Protein AF-A0A7Y0X844-F1 (afdb_monomer)

Foldseek 3Di:
DDKDKDWDDDPPKKIKMKIKDKDAKDWPWDFDFDQDPPPRDTDTDIATKIWHMKIKIKIKITGPQKIKIKMWIWGWIDHPPDIDIWIKIKIKIWGHDDPDDDIDIDMDMDTDPVDDD

Nearest PDB structures (foldseek):
  6ehf-assembly1_A  TM=4.630E-01  e=5.738E-01  Vibrio cholerae O395
  6ehe-assembly1_A  TM=4.583E-01  e=8.744E-01  Vibrio cholerae O395

Organism: Vibrio parahaemolyticus (NCBI:txid670)

Structure (mmCIF, N/CA/C/O backbone):
data_AF-A0A7Y0X844-F1
#
_entry.id   AF-A0A7Y0X844-F1
#
loop_
_atom_site.group_PDB
_atom_site.id
_atom_site.type_symbol
_atom_site.label_atom_id
_atom_site.label_alt_id
_atom_site.label_comp_id
_atom_site.label_asym_id
_atom_site.label_entity_id
_atom_site.label_seq_id
_atom_site.pdbx_PDB_ins_code
_atom_site.Cartn_x
_atom_site.Cartn_y
_atom_site.Cartn_z
_atom_site.occupancy
_atom_site.B_iso_or_equiv
_atom_site.auth_seq_id
_atom_site.auth_comp_id
_atom_site.auth_asym_id
_atom_site.auth_atom_id
_atom_site.pdbx_PDB_model_num
ATOM 1 N N . MET A 1 1 ? 2.882 12.912 -6.833 1.00 85.06 1 MET A N 1
ATOM 2 C CA . MET A 1 1 ? 1.950 11.894 -6.296 1.00 85.06 1 MET A CA 1
ATOM 3 C C . MET A 1 1 ? 0.763 12.618 -5.683 1.00 85.06 1 MET A C 1
ATOM 5 O O . MET A 1 1 ? 0.973 13.656 -5.069 1.00 85.06 1 MET A O 1
ATOM 9 N N . LEU A 1 2 ? -0.450 12.106 -5.866 1.00 91.31 2 LEU A N 1
ATOM 10 C CA . LEU A 1 2 ? -1.674 12.606 -5.247 1.00 91.31 2 LEU A CA 1
ATOM 11 C C . LEU A 1 2 ? -2.282 11.481 -4.408 1.00 91.31 2 LEU A C 1
ATOM 13 O O . LEU A 1 2 ? -2.289 10.331 -4.836 1.00 91.31 2 LEU A O 1
ATOM 17 N N . SER A 1 3 ? -2.793 11.791 -3.221 1.00 93.81 3 SER A N 1
ATOM 18 C CA . SER A 1 3 ? -3.484 10.804 -2.392 1.00 93.81 3 SER A CA 1
ATOM 19 C C . SER A 1 3 ? -4.657 11.428 -1.659 1.00 93.81 3 SER A C 1
ATOM 21 O O . SER A 1 3 ? -4.557 12.557 -1.184 1.00 93.81 3 SER A O 1
ATOM 23 N N . TYR A 1 4 ? -5.731 10.662 -1.516 1.00 94.75 4 TYR A N 1
ATOM 24 C CA . TYR A 1 4 ? -6.910 11.023 -0.748 1.00 94.75 4 TYR A CA 1
ATOM 25 C C . TYR A 1 4 ? -7.226 9.910 0.242 1.00 94.75 4 TYR A C 1
ATOM 27 O O . TYR A 1 4 ? -7.187 8.735 -0.113 1.00 94.75 4 TYR A O 1
ATOM 35 N N . ARG A 1 5 ? -7.539 10.266 1.487 1.00 95.38 5 ARG A N 1
ATOM 36 C CA . ARG A 1 5 ? -7.989 9.312 2.501 1.00 95.38 5 ARG A CA 1
ATOM 37 C C . ARG A 1 5 ? -9.178 9.886 3.239 1.00 95.38 5 ARG A C 1
ATOM 39 O O . ARG A 1 5 ? -9.188 11.067 3.581 1.00 95.38 5 ARG A O 1
ATOM 46 N N . LYS A 1 6 ? -10.161 9.036 3.494 1.00 96.06 6 LYS A N 1
ATOM 47 C CA . LYS A 1 6 ? -11.346 9.373 4.263 1.00 96.06 6 LYS A CA 1
ATOM 48 C C . LYS A 1 6 ? -11.632 8.269 5.267 1.00 96.06 6 LYS A C 1
ATOM 50 O O . LYS A 1 6 ? -11.752 7.106 4.889 1.00 96.06 6 LYS A O 1
ATOM 55 N N . SER A 1 7 ? -11.769 8.675 6.520 1.00 96.38 7 SER A N 1
ATOM 56 C CA . SER A 1 7 ? -12.227 7.834 7.620 1.00 96.38 7 SER A CA 1
ATOM 57 C C . SER A 1 7 ? -13.692 8.135 7.906 1.00 96.38 7 SER A C 1
ATOM 59 O O . SER A 1 7 ? -14.122 9.293 7.873 1.00 96.38 7 SER A O 1
ATOM 61 N N . PHE A 1 8 ? -14.448 7.078 8.152 1.00 95.50 8 PHE A N 1
ATOM 62 C CA . PHE A 1 8 ? -15.851 7.099 8.515 1.00 95.50 8 PHE A CA 1
ATOM 63 C C . PHE A 1 8 ? -15.980 6.352 9.837 1.00 95.50 8 PHE A C 1
ATOM 65 O O . PHE A 1 8 ? -15.733 5.150 9.896 1.00 95.50 8 PHE A O 1
ATOM 72 N N . GLU A 1 9 ? -16.336 7.071 10.891 1.00 94.88 9 GLU A N 1
ATOM 73 C CA . GLU A 1 9 ? -16.604 6.488 12.201 1.00 94.88 9 GLU A CA 1
ATOM 74 C C . GLU A 1 9 ? -18.107 6.301 12.366 1.00 94.88 9 GLU A C 1
ATOM 76 O O . GLU A 1 9 ? -18.898 7.205 12.084 1.00 94.88 9 GLU A O 1
ATOM 81 N N . PHE A 1 10 ? -18.497 5.110 12.804 1.00 90.81 10 PHE A N 1
ATOM 82 C CA . PHE A 1 10 ? -19.884 4.737 13.017 1.00 90.81 10 PHE A CA 1
ATOM 83 C C . PHE A 1 10 ? -20.056 4.240 14.448 1.00 90.81 10 PHE A C 1
ATOM 85 O O . PHE A 1 10 ? -19.562 3.174 14.817 1.00 90.81 10 PHE A O 1
ATOM 92 N N . GLY A 1 11 ? -20.806 5.006 15.237 1.00 85.56 11 GLY A N 1
ATOM 93 C CA . GLY A 1 11 ? -21.106 4.659 16.623 1.00 85.56 11 GLY A CA 1
ATOM 94 C C . GLY A 1 11 ? -19.852 4.441 17.474 1.00 85.56 11 GLY A C 1
ATOM 95 O O . GLY A 1 11 ? -18.801 5.033 17.236 1.00 85.56 11 GLY A O 1
ATOM 96 N N . GLU A 1 12 ? -19.977 3.584 18.483 1.00 78.69 12 GLU A N 1
ATOM 97 C CA . GLU A 1 12 ? -18.901 3.287 19.428 1.00 78.69 12 GLU A CA 1
ATOM 98 C C . GLU A 1 12 ? -17.962 2.212 18.862 1.00 78.69 12 GLU A C 1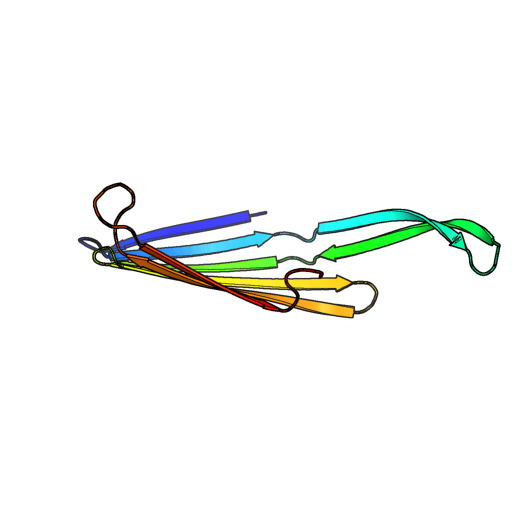
ATOM 100 O O . GLU A 1 12 ? -18.120 1.016 19.100 1.00 78.69 12 GLU A O 1
ATOM 105 N N . GLY A 1 13 ? -16.967 2.653 18.090 1.00 79.94 13 GLY A N 1
ATOM 106 C CA . GLY A 1 13 ? -15.772 1.856 17.804 1.00 79.94 13 GLY A CA 1
ATOM 107 C C . GLY A 1 13 ? -15.754 1.093 16.480 1.00 79.94 13 GLY A C 1
ATOM 108 O O . GLY A 1 13 ? -14.828 0.308 16.278 1.00 79.94 13 GLY A O 1
ATOM 109 N N . PHE A 1 14 ? -16.716 1.311 15.572 1.00 92.62 14 PHE A N 1
ATOM 110 C CA . PHE A 1 14 ? -16.581 0.864 14.181 1.00 92.62 14 PHE A CA 1
ATOM 111 C C . PHE A 1 14 ? -16.020 1.989 13.306 1.00 92.62 14 PHE A C 1
ATOM 113 O O . PHE A 1 14 ? -16.611 3.063 13.200 1.00 92.62 14 PHE A O 1
ATOM 120 N N . VAL A 1 15 ? -14.899 1.733 12.637 1.00 95.38 15 VAL A N 1
ATOM 121 C CA . VAL A 1 15 ? -14.252 2.689 11.729 1.00 95.38 15 VAL A CA 1
ATOM 122 C C . VAL A 1 15 ? -14.049 2.039 10.374 1.00 95.38 15 VAL A C 1
ATOM 124 O O . VAL A 1 15 ? -13.462 0.968 10.287 1.00 95.38 15 VAL A O 1
ATOM 127 N N . PHE A 1 16 ? -14.464 2.705 9.305 1.00 95.94 16 PHE A N 1
ATOM 128 C CA . PHE A 1 16 ? -14.150 2.327 7.932 1.00 95.94 16 PHE A CA 1
ATOM 129 C C . PHE A 1 16 ? -13.272 3.394 7.282 1.00 95.94 16 PHE A C 1
ATOM 131 O O . PHE A 1 16 ? -13.521 4.588 7.424 1.00 95.94 16 PHE A O 1
ATOM 138 N N . ASN A 1 17 ? -12.259 2.980 6.5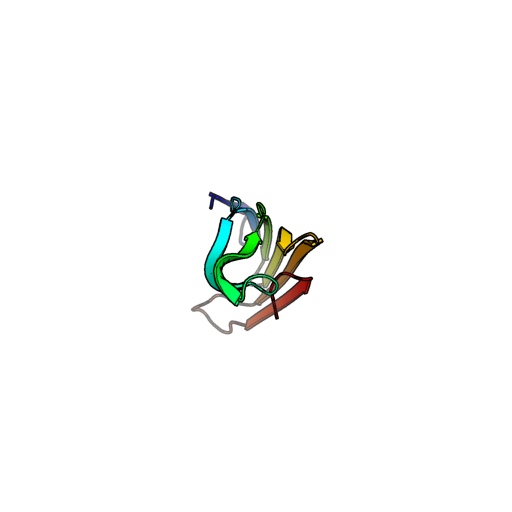32 1.00 96.56 17 ASN A N 1
ATOM 139 C CA . ASN A 1 17 ? -11.344 3.875 5.844 1.00 96.56 17 ASN A CA 1
ATOM 140 C C . ASN A 1 17 ? -11.297 3.539 4.358 1.00 96.56 17 ASN A C 1
ATOM 142 O O . ASN A 1 17 ? -11.129 2.382 3.978 1.00 96.56 17 ASN A O 1
ATOM 146 N N . LEU A 1 18 ? -11.368 4.582 3.537 1.00 96.81 18 LEU A N 1
ATOM 147 C CA . LEU A 1 18 ? -11.114 4.540 2.105 1.00 96.81 18 LEU A CA 1
ATOM 148 C C . LEU A 1 18 ? -9.888 5.397 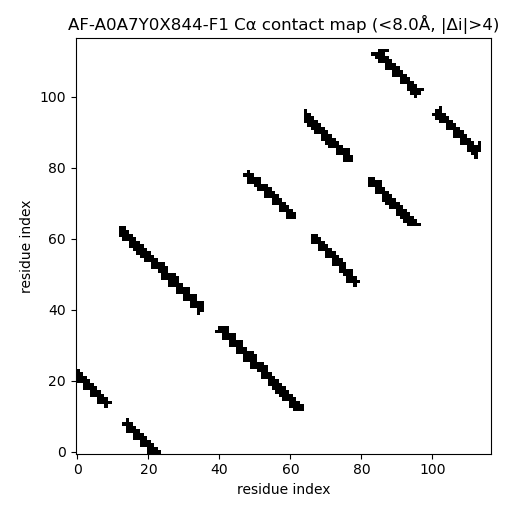1.797 1.00 96.81 18 LEU A C 1
ATOM 150 O O . LEU A 1 18 ? -9.809 6.557 2.202 1.00 96.81 18 LEU A O 1
ATOM 154 N N . GLY A 1 19 ? -8.951 4.843 1.043 1.00 96.31 19 GLY A N 1
ATOM 155 C CA . GLY A 1 19 ? -7.785 5.530 0.518 1.00 96.31 19 GLY A CA 1
ATOM 156 C C . GLY A 1 19 ? -7.693 5.361 -0.990 1.00 96.31 19 GLY A C 1
ATOM 157 O O . GLY A 1 19 ? -7.905 4.273 -1.512 1.00 96.31 19 GLY A O 1
ATOM 158 N N . LEU A 1 20 ? -7.346 6.436 -1.681 1.00 95.31 20 LEU A N 1
ATOM 159 C CA . LEU A 1 20 ? -7.003 6.445 -3.094 1.00 95.31 20 LEU A CA 1
ATOM 160 C C . LEU A 1 20 ? -5.629 7.093 -3.253 1.00 95.31 20 LEU A C 1
ATOM 162 O O . LEU A 1 20 ? -5.299 8.060 -2.561 1.00 95.31 20 LEU A O 1
ATOM 166 N N . GLY A 1 21 ? -4.825 6.566 -4.163 1.00 93.69 21 GLY A N 1
ATOM 167 C CA . GLY A 1 21 ? -3.504 7.084 -4.485 1.00 93.69 21 GLY A CA 1
ATOM 168 C C . GLY A 1 21 ? -3.276 7.082 -5.986 1.00 93.69 21 GLY A C 1
ATOM 169 O O . GLY A 1 21 ? -3.707 6.175 -6.688 1.00 93.69 21 GLY A O 1
ATOM 170 N N . TRP A 1 22 ? -2.584 8.104 -6.467 1.00 91.31 22 TRP A N 1
ATOM 171 C CA . TRP A 1 22 ? -2.131 8.212 -7.841 1.00 91.31 22 TRP A CA 1
ATOM 172 C C . TRP A 1 22 ? -0.686 8.690 -7.876 1.00 91.31 22 TRP A C 1
ATOM 174 O O . TRP A 1 22 ? -0.319 9.708 -7.279 1.00 91.31 22 TRP A O 1
ATOM 184 N N . GLN A 1 23 ? 0.138 7.991 -8.634 1.00 87.06 23 GLN A N 1
ATOM 185 C CA . GLN A 1 23 ? 1.495 8.392 -8.955 1.00 87.06 23 GLN A CA 1
ATOM 186 C C . GLN A 1 23 ? 1.594 8.560 -10.470 1.00 87.06 23 GLN A C 1
ATOM 188 O O . GLN A 1 23 ? 1.198 7.673 -11.216 1.00 87.06 23 GLN A O 1
ATOM 193 N N . GLY A 1 24 ? 2.070 9.724 -10.924 1.00 84.50 24 GLY A N 1
ATOM 194 C CA . GLY A 1 24 ? 2.284 9.970 -12.352 1.00 84.50 24 GLY A CA 1
ATOM 195 C C . GLY A 1 24 ? 3.434 9.131 -12.906 1.00 84.50 24 GLY A C 1
ATOM 196 O O . GLY A 1 24 ? 4.212 8.573 -12.129 1.00 84.50 24 GLY A O 1
ATOM 197 N N . LYS A 1 25 ? 3.541 9.091 -14.239 1.00 84.69 25 LYS A N 1
ATOM 198 C CA . LYS A 1 25 ? 4.674 8.480 -14.939 1.00 84.69 25 LYS A CA 1
ATOM 199 C C . LYS A 1 25 ? 5.988 9.060 -14.415 1.00 84.69 25 LYS A C 1
ATOM 201 O O . LYS A 1 25 ? 6.077 10.269 -14.193 1.00 84.69 25 LYS A O 1
ATOM 206 N N . ASN A 1 26 ? 6.968 8.199 -14.183 1.00 79.94 26 ASN A N 1
ATOM 207 C CA . ASN A 1 26 ? 8.325 8.605 -13.845 1.00 79.94 26 ASN A CA 1
ATOM 208 C C . ASN A 1 26 ? 9.317 7.739 -14.612 1.00 79.94 26 ASN A C 1
ATOM 210 O O . ASN A 1 26 ? 9.097 6.544 -14.804 1.00 79.94 26 ASN A O 1
ATOM 214 N N . ASP A 1 27 ? 10.430 8.354 -14.979 1.00 80.38 27 ASP A N 1
ATOM 215 C CA . ASP A 1 27 ? 11.476 7.711 -15.753 1.00 80.38 27 ASP A CA 1
ATOM 216 C C . ASP A 1 27 ? 12.713 7.570 -14.869 1.00 80.38 27 ASP A C 1
ATOM 218 O O . ASP A 1 27 ? 13.166 8.545 -14.266 1.00 80.38 27 ASP A O 1
ATOM 222 N N . ASP A 1 28 ? 13.265 6.363 -14.800 1.00 77.19 28 AS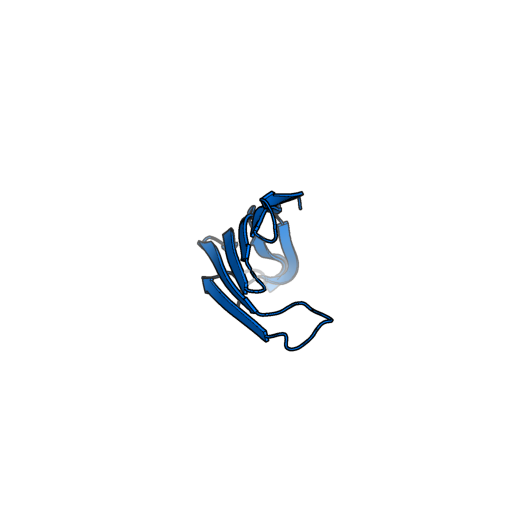P A N 1
ATOM 223 C CA . ASP A 1 28 ? 14.590 6.116 -14.231 1.00 77.19 28 ASP A CA 1
ATOM 224 C C . ASP A 1 28 ? 15.549 5.814 -15.384 1.00 77.19 28 ASP A C 1
ATOM 226 O O . ASP A 1 28 ? 15.966 4.676 -15.602 1.00 77.19 28 ASP A O 1
ATOM 230 N N . ILE A 1 29 ? 15.782 6.834 -16.217 1.00 75.81 29 ILE A N 1
ATOM 231 C CA . ILE A 1 29 ? 16.612 6.755 -17.423 1.00 75.81 29 ILE A CA 1
ATOM 232 C C . ILE A 1 29 ? 17.931 7.476 -17.164 1.00 75.81 29 ILE A C 1
ATOM 234 O O . ILE A 1 29 ? 17.957 8.675 -16.894 1.00 75.81 29 ILE A O 1
ATOM 238 N N . SER A 1 30 ? 19.033 6.748 -17.317 1.00 79.50 30 SER A N 1
ATOM 239 C CA . SER A 1 30 ? 20.393 7.281 -17.284 1.00 79.50 30 SER A CA 1
ATOM 240 C C . SER A 1 30 ? 21.040 7.209 -18.667 1.00 79.50 30 SER A C 1
ATOM 242 O O . SER A 1 30 ? 20.879 6.231 -19.403 1.00 79.50 30 SER A O 1
ATOM 244 N N . GLU A 1 31 ? 21.804 8.240 -19.019 1.00 82.38 31 GLU A N 1
ATOM 245 C CA . GLU A 1 31 ? 22.677 8.212 -20.193 1.00 82.38 31 GLU A CA 1
ATOM 246 C C . GLU A 1 31 ? 24.009 7.565 -19.809 1.00 82.38 31 GLU A C 1
ATOM 248 O O . GLU A 1 31 ? 24.727 8.052 -18.935 1.00 82.38 31 GLU A O 1
ATOM 253 N N . VAL A 1 32 ? 24.333 6.444 -20.451 1.00 80.62 32 VAL A N 1
ATOM 254 C CA . VAL A 1 32 ? 25.570 5.694 -20.214 1.00 80.62 32 VAL A CA 1
ATOM 255 C C . VAL A 1 32 ? 26.402 5.707 -21.491 1.00 80.62 32 VAL A C 1
ATOM 257 O O . VAL A 1 32 ? 25.873 5.552 -22.589 1.00 80.62 32 VAL A O 1
ATOM 260 N N . LEU A 1 33 ? 27.714 5.896 -21.353 1.00 85.38 33 LEU A N 1
ATOM 261 C CA . LEU A 1 33 ? 28.655 5.735 -22.459 1.00 85.38 33 LEU A CA 1
ATOM 262 C C . LEU A 1 33 ? 28.888 4.244 -22.710 1.00 85.38 33 LEU A C 1
ATOM 264 O O . LEU A 1 33 ? 29.484 3.559 -21.880 1.00 85.38 33 LEU A O 1
ATOM 268 N N . GLU A 1 34 ? 28.455 3.752 -23.867 1.00 82.12 34 GLU A N 1
ATOM 269 C CA . GLU A 1 34 ? 28.742 2.395 -24.327 1.00 82.12 34 GLU A CA 1
ATOM 270 C C . GLU A 1 34 ? 29.545 2.411 -25.620 1.00 82.12 34 GLU A C 1
ATOM 272 O O . GLU A 1 34 ? 29.502 3.356 -26.404 1.00 82.1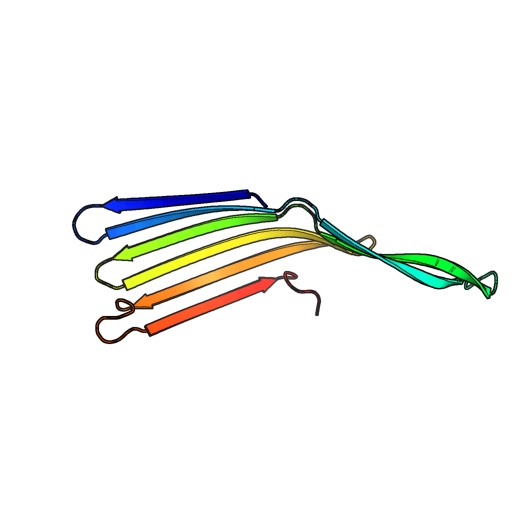2 34 GLU A O 1
ATOM 277 N N . LYS A 1 35 ? 30.328 1.355 -25.835 1.00 84.44 35 LYS A N 1
ATOM 278 C CA . LYS A 1 35 ? 31.094 1.197 -27.065 1.00 84.44 35 LYS A CA 1
ATOM 279 C C . LYS A 1 35 ? 30.173 0.640 -28.144 1.00 84.44 35 LYS A C 1
ATOM 281 O O . LYS A 1 35 ? 29.653 -0.466 -27.995 1.00 84.44 35 LYS A O 1
ATOM 286 N N . ASP A 1 36 ? 29.993 1.398 -29.214 1.00 79.81 36 ASP A N 1
ATOM 287 C CA . ASP A 1 36 ? 29.181 0.980 -30.349 1.00 79.81 36 ASP A CA 1
ATOM 288 C C . ASP A 1 36 ? 29.789 -0.262 -31.026 1.00 79.81 36 ASP A C 1
ATOM 290 O O . ASP A 1 36 ? 31.008 -0.343 -31.220 1.00 79.81 36 ASP A O 1
ATOM 294 N N . LYS A 1 37 ? 28.949 -1.257 -31.341 1.00 78.62 37 LYS A N 1
ATOM 295 C CA . LYS A 1 37 ? 29.407 -2.572 -31.829 1.00 78.62 37 LYS A CA 1
ATOM 296 C C . LYS A 1 37 ? 29.952 -2.519 -33.257 1.00 78.62 37 LYS A C 1
ATOM 298 O O . LYS A 1 37 ? 30.767 -3.372 -33.601 1.00 78.62 37 LYS A O 1
ATOM 303 N N . ASP A 1 38 ? 29.549 -1.516 -34.035 1.00 82.06 38 ASP A N 1
ATOM 304 C CA . ASP A 1 38 ? 29.906 -1.381 -35.447 1.00 82.06 38 ASP A CA 1
ATOM 305 C C . ASP A 1 38 ? 31.071 -0.399 -35.661 1.00 82.06 38 ASP A C 1
ATOM 307 O O . ASP A 1 38 ? 31.970 -0.661 -36.459 1.00 82.06 38 ASP A O 1
ATOM 311 N N . SER A 1 39 ? 31.108 0.714 -34.921 1.00 83.25 39 SER A N 1
ATOM 312 C CA . SER A 1 39 ? 32.135 1.762 -35.055 1.00 83.25 39 SER A CA 1
ATOM 313 C C . SER A 1 39 ? 33.247 1.703 -34.004 1.00 83.25 39 SER A C 1
ATOM 315 O O . SER A 1 39 ? 34.309 2.297 -34.192 1.00 83.25 39 SER A O 1
ATOM 317 N N . GLY A 1 40 ? 33.033 1.012 -32.879 1.00 80.62 40 GLY A N 1
ATOM 318 C CA . GLY A 1 40 ? 33.999 0.931 -31.782 1.00 80.62 40 GLY A CA 1
ATOM 319 C C . GLY A 1 40 ? 34.239 2.251 -31.035 1.00 80.62 40 GLY A C 1
ATOM 320 O O . GLY A 1 40 ? 35.117 2.300 -30.169 1.00 80.62 40 GLY A O 1
ATOM 321 N N . LEU A 1 41 ? 33.484 3.305 -31.347 1.00 86.69 41 LEU A N 1
ATOM 322 C CA . LEU A 1 41 ? 33.543 4.602 -30.677 1.00 86.69 41 LEU A CA 1
ATOM 323 C C . LEU A 1 41 ? 32.577 4.636 -29.479 1.00 86.69 41 LEU A C 1
ATOM 325 O O . LEU A 1 41 ? 31.586 3.902 -29.464 1.00 86.69 41 LEU A O 1
ATOM 329 N N . PRO A 1 42 ? 32.856 5.458 -28.452 1.00 84.81 42 PRO A N 1
ATOM 330 C CA . PRO A 1 42 ? 31.919 5.665 -27.355 1.00 84.81 42 PRO A CA 1
ATOM 331 C C . PRO A 1 42 ? 30.687 6.442 -27.846 1.00 84.81 42 PRO A C 1
ATOM 333 O O . PRO A 1 42 ? 30.816 7.524 -28.418 1.00 84.81 42 PRO A O 1
ATOM 336 N N . VAL A 1 43 ? 29.498 5.896 -27.596 1.00 87.06 43 VAL A N 1
ATOM 337 C CA . VAL A 1 43 ? 28.191 6.485 -27.909 1.00 87.06 43 VAL A CA 1
ATOM 338 C C . VAL A 1 43 ? 27.361 6.552 -26.629 1.00 87.06 43 VAL A C 1
ATOM 340 O O . VAL A 1 43 ? 27.394 5.643 -25.800 1.00 87.06 43 VAL A O 1
ATOM 343 N N . TYR A 1 44 ? 26.610 7.639 -26.458 1.00 82.00 44 TYR A N 1
ATOM 344 C CA . TYR A 1 44 ? 25.642 7.757 -25.371 1.00 82.00 44 TYR A CA 1
ATOM 345 C C . TYR A 1 44 ? 24.405 6.915 -25.687 1.00 82.00 44 TYR A C 1
ATOM 347 O O . TYR A 1 44 ? 23.731 7.147 -26.691 1.00 82.00 44 TYR A O 1
ATOM 355 N N . VAL A 1 45 ? 24.093 5.955 -24.820 1.00 81.38 45 VAL A N 1
ATOM 356 C CA . VAL A 1 45 ? 22.872 5.148 -24.890 1.00 81.38 45 VAL A CA 1
ATOM 357 C C . VAL A 1 45 ? 22.004 5.407 -23.665 1.00 81.38 45 VAL A C 1
ATOM 359 O O . VAL A 1 45 ? 22.497 5.533 -22.543 1.00 81.38 45 VAL A O 1
ATOM 362 N N . LYS A 1 46 ? 20.689 5.485 -23.878 1.00 79.44 46 LYS A N 1
ATOM 363 C CA . LYS A 1 46 ? 19.711 5.586 -22.792 1.00 79.44 46 LYS A CA 1
ATOM 364 C C . LYS A 1 46 ? 19.461 4.193 -22.226 1.00 79.44 46 LYS A C 1
ATOM 366 O O . LYS A 1 46 ? 19.007 3.309 -22.951 1.00 79.44 46 LYS A O 1
ATOM 371 N N . LYS A 1 47 ? 19.750 3.999 -20.941 1.00 74.75 47 LYS A N 1
ATOM 372 C CA . LYS A 1 47 ? 19.442 2.771 -20.198 1.00 74.75 47 LYS A CA 1
ATOM 373 C C . LYS A 1 47 ? 18.614 3.108 -18.972 1.00 74.75 47 LYS A C 1
ATOM 375 O O . LYS A 1 47 ? 18.909 4.071 -18.274 1.00 74.75 47 LYS A O 1
ATOM 380 N N . GLY A 1 48 ? 17.585 2.312 -18.717 1.00 70.88 48 GLY A N 1
ATOM 381 C CA . GLY A 1 48 ? 16.658 2.591 -17.633 1.00 70.88 48 GLY A CA 1
ATOM 382 C C . GLY A 1 48 ? 15.330 1.873 -17.772 1.00 70.88 48 GLY A C 1
ATOM 383 O O . GLY A 1 48 ? 15.138 1.075 -18.694 1.00 70.88 48 GLY A O 1
ATOM 384 N N . ALA A 1 49 ? 14.419 2.185 -16.858 1.00 68.25 49 ALA A N 1
ATOM 385 C CA . ALA A 1 49 ? 13.035 1.733 -16.895 1.00 68.25 49 ALA A CA 1
ATOM 386 C C . ALA A 1 49 ? 12.090 2.940 -16.946 1.00 68.25 49 ALA A C 1
ATOM 388 O O . ALA A 1 49 ? 12.297 3.931 -16.241 1.00 68.25 49 ALA A O 1
ATOM 389 N N . GLU A 1 50 ? 11.051 2.839 -17.773 1.00 71.50 50 GLU A N 1
ATOM 390 C CA . GLU A 1 50 ? 9.929 3.774 -17.759 1.00 71.50 50 GLU A CA 1
ATOM 391 C C . GLU A 1 50 ? 8.814 3.167 -16.908 1.00 71.50 50 GLU A C 1
ATOM 393 O O . GLU A 1 50 ? 8.347 2.051 -17.155 1.00 71.50 50 GLU A O 1
ATOM 398 N N . TYR A 1 51 ? 8.396 3.899 -15.881 1.00 73.88 51 TYR A N 1
ATOM 399 C CA . TYR A 1 51 ? 7.298 3.498 -15.012 1.00 73.88 51 TYR A CA 1
ATOM 400 C C . TYR A 1 51 ? 6.075 4.322 -15.380 1.00 73.88 51 TYR A C 1
ATOM 402 O O . TYR A 1 51 ? 6.067 5.534 -15.154 1.00 73.88 51 TYR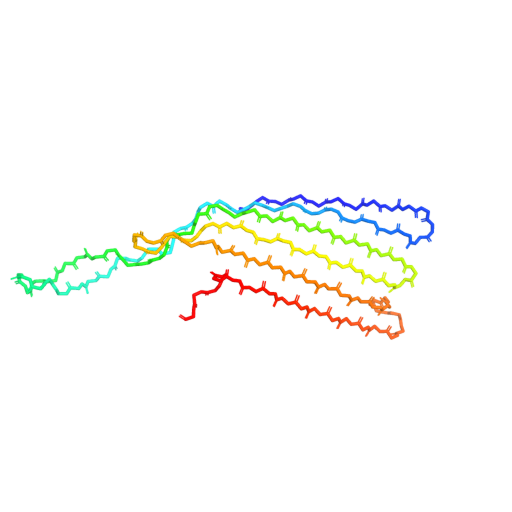 A O 1
ATOM 410 N N . ASP A 1 52 ? 5.037 3.687 -15.919 1.00 78.12 52 ASP A N 1
ATOM 411 C CA . ASP A 1 52 ? 3.792 4.378 -16.234 1.00 78.12 52 ASP A CA 1
ATOM 412 C C . ASP A 1 52 ? 3.037 4.768 -14.957 1.00 78.12 52 ASP A C 1
ATOM 414 O O . ASP A 1 52 ? 3.445 4.502 -13.819 1.00 78.12 52 ASP A O 1
ATOM 418 N N . ALA A 1 53 ? 1.939 5.497 -15.136 1.00 82.06 53 ALA A N 1
ATOM 419 C CA . ALA A 1 53 ? 1.162 5.969 -14.008 1.00 82.06 53 ALA A CA 1
ATOM 420 C C . ALA A 1 53 ? 0.583 4.798 -13.195 1.00 82.06 53 ALA A C 1
ATOM 422 O O . ALA A 1 53 ? 0.106 3.806 -13.743 1.00 82.06 53 ALA A O 1
ATOM 423 N N . ARG A 1 54 ? 0.601 4.937 -11.866 1.00 84.81 54 ARG A N 1
ATOM 424 C CA . ARG A 1 54 ? 0.169 3.900 -10.923 1.00 84.81 54 ARG A CA 1
ATOM 425 C C . ARG A 1 54 ? -0.977 4.398 -10.055 1.00 84.81 54 ARG A C 1
ATOM 427 O O . ARG A 1 54 ? -0.876 5.449 -9.416 1.00 84.81 54 ARG A O 1
ATOM 434 N N . GLY A 1 55 ? -2.044 3.611 -10.001 1.00 90.19 55 GLY A N 1
ATOM 435 C CA . GLY A 1 55 ? -3.196 3.810 -9.131 1.00 90.19 55 GLY A CA 1
ATOM 436 C C . GLY A 1 55 ? -3.138 2.909 -7.900 1.00 90.19 55 GLY A C 1
ATOM 437 O O . GLY A 1 55 ? -2.618 1.797 -7.944 1.00 90.19 55 GLY A O 1
ATOM 438 N N . GLN A 1 56 ? -3.677 3.391 -6.784 1.00 92.94 56 GLN A N 1
ATOM 439 C CA . GLN A 1 56 ? -3.761 2.650 -5.528 1.00 92.94 56 GLN A CA 1
ATOM 440 C C . GLN A 1 56 ? -5.136 2.831 -4.898 1.00 92.94 56 GLN A C 1
ATOM 442 O O . GLN A 1 56 ? -5.658 3.946 -4.851 1.00 92.94 56 GLN A O 1
ATOM 447 N N . VAL A 1 57 ? -5.695 1.746 -4.372 1.00 94.94 57 VAL A N 1
ATOM 448 C CA . VAL A 1 57 ? -6.940 1.739 -3.601 1.00 94.94 57 VAL A CA 1
ATOM 449 C C . VAL A 1 57 ? -6.682 1.008 -2.294 1.00 94.94 57 VAL A C 1
ATOM 451 O O . VAL A 1 57 ? -6.183 -0.112 -2.290 1.00 94.94 57 VAL A O 1
ATOM 454 N N . ALA A 1 58 ? -7.024 1.640 -1.180 1.00 96.44 58 ALA A N 1
ATOM 455 C CA . ALA A 1 58 ? -6.888 1.087 0.156 1.00 96.44 58 ALA A CA 1
ATOM 456 C C . ALA A 1 58 ? -8.247 1.088 0.852 1.00 96.44 58 ALA A C 1
ATOM 458 O O . ALA A 1 58 ? -8.948 2.097 0.852 1.00 96.44 58 ALA A O 1
ATOM 459 N N . LEU A 1 59 ? -8.595 -0.030 1.470 1.00 96.94 59 LEU A N 1
ATOM 460 C CA . LEU A 1 59 ? -9.786 -0.193 2.289 1.00 96.94 59 LEU A CA 1
ATOM 461 C C . LEU A 1 59 ? -9.357 -0.748 3.641 1.00 96.94 59 LEU A C 1
ATOM 463 O O . LEU A 1 59 ? -8.531 -1.658 3.702 1.00 96.94 59 LEU A O 1
ATOM 467 N N . SER A 1 60 ? -9.913 -0.237 4.732 1.00 96.69 60 SER A N 1
ATOM 468 C CA . SER A 1 60 ? -9.758 -0.891 6.030 1.00 96.69 60 SER A CA 1
ATOM 469 C C . SER A 1 60 ? -10.975 -0.698 6.913 1.00 96.69 60 SER A C 1
ATOM 471 O O . SER A 1 60 ? -11.690 0.293 6.798 1.00 96.69 60 SER A O 1
ATOM 473 N N . ALA A 1 61 ? -11.201 -1.658 7.797 1.00 95.31 61 ALA A N 1
ATOM 474 C CA . ALA A 1 61 ? -12.214 -1.595 8.829 1.00 95.31 61 ALA A CA 1
ATOM 475 C C . ALA A 1 61 ? -11.571 -1.886 10.185 1.00 95.31 61 ALA A C 1
ATOM 477 O O . ALA A 1 61 ? -10.650 -2.699 10.278 1.00 95.31 61 ALA A O 1
ATOM 478 N N . GLN A 1 62 ? -12.049 -1.219 11.226 1.00 93.88 62 GLN A N 1
ATOM 479 C CA . GLN A 1 62 ? -11.673 -1.472 12.608 1.00 93.88 62 GLN A CA 1
ATOM 480 C C . GLN A 1 62 ? -12.930 -1.618 13.449 1.00 93.88 62 GLN A C 1
ATOM 482 O O . GLN A 1 62 ? -13.893 -0.878 13.260 1.00 93.88 62 GLN A O 1
ATOM 487 N N . PHE A 1 63 ? -12.920 -2.596 14.346 1.00 92.00 63 PHE A N 1
ATOM 488 C CA . PHE A 1 63 ? -14.005 -2.873 15.270 1.00 92.00 63 PHE A CA 1
ATOM 489 C C . PHE A 1 63 ? -13.476 -3.557 16.526 1.00 92.00 63 PHE A C 1
ATOM 491 O O . PHE A 1 63 ? -12.808 -4.585 16.431 1.00 92.00 63 PHE A O 1
ATOM 498 N N . ALA A 1 64 ? -13.810 -3.018 17.701 1.00 89.12 64 ALA A N 1
ATOM 499 C CA . ALA A 1 64 ? -13.492 -3.623 19.000 1.00 89.12 64 ALA A CA 1
ATOM 500 C C . ALA A 1 64 ? -12.006 -4.024 19.153 1.00 89.12 64 ALA A C 1
ATOM 502 O O . ALA A 1 64 ? -11.683 -5.117 19.617 1.00 89.12 64 ALA A O 1
ATOM 503 N N . GLY A 1 65 ? -11.096 -3.155 18.704 1.00 87.62 65 GLY A N 1
ATOM 504 C CA . GLY A 1 65 ? -9.652 -3.397 18.735 1.00 87.62 65 GLY A CA 1
ATOM 505 C C . GLY A 1 65 ? -9.131 -4.332 17.640 1.00 87.62 65 GLY A C 1
ATOM 506 O O . GLY A 1 65 ? -7.921 -4.462 17.512 1.00 87.62 65 GLY A O 1
ATOM 507 N N . PHE A 1 66 ? -9.989 -4.955 16.828 1.00 92.25 66 PHE A N 1
ATOM 508 C CA . PHE A 1 66 ? -9.574 -5.678 15.627 1.00 92.25 66 PHE A CA 1
ATOM 509 C C . PHE A 1 66 ? -9.542 -4.743 14.425 1.00 92.25 66 PHE A C 1
ATOM 511 O O . PHE A 1 66 ? -10.500 -4.016 14.175 1.00 92.25 66 PHE A O 1
ATOM 518 N N . GLY A 1 67 ? -8.478 -4.810 13.634 1.00 94.62 67 GLY A N 1
ATOM 519 C CA . GLY A 1 67 ? -8.363 -4.111 12.362 1.00 94.62 67 GLY A CA 1
ATOM 520 C C . GLY A 1 67 ? -8.103 -5.074 11.213 1.00 94.62 67 GLY A C 1
ATOM 521 O O . GLY A 1 67 ? -7.264 -5.965 11.327 1.00 94.62 67 GLY A O 1
ATOM 522 N N . LEU A 1 68 ? -8.780 -4.864 10.085 1.00 96.38 68 LEU A N 1
ATOM 523 C CA . LEU A 1 68 ? -8.511 -5.545 8.822 1.00 96.38 68 LEU A CA 1
ATOM 524 C C . LEU A 1 68 ? -8.323 -4.507 7.718 1.00 96.38 68 LEU A C 1
ATOM 526 O O . LEU A 1 68 ? -9.100 -3.561 7.604 1.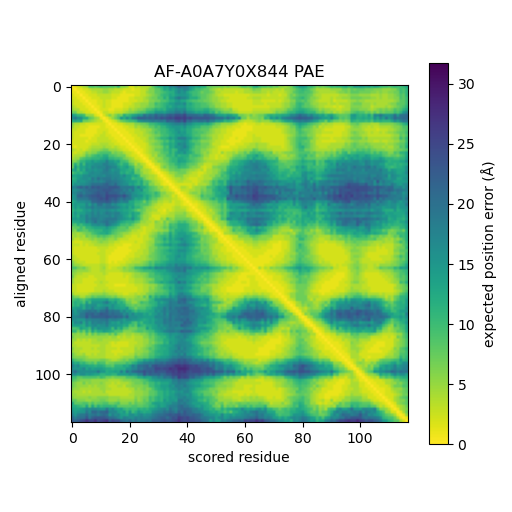00 96.38 68 LEU A O 1
ATOM 530 N N . GLY A 1 69 ? -7.295 -4.679 6.898 1.00 96.50 69 GLY A N 1
ATOM 531 C CA . GLY A 1 69 ? -6.964 -3.786 5.799 1.00 96.50 69 GLY A CA 1
ATOM 532 C C . GLY A 1 69 ? -6.596 -4.548 4.537 1.00 96.50 69 GLY A C 1
ATOM 533 O O . GLY A 1 69 ? -6.009 -5.627 4.591 1.00 96.50 69 GLY A O 1
ATOM 534 N N . TYR A 1 70 ? -6.925 -3.950 3.401 1.00 95.94 70 TYR A N 1
ATOM 535 C CA . TYR A 1 70 ? -6.540 -4.412 2.082 1.00 95.94 70 TYR A CA 1
ATOM 536 C C . TYR A 1 70 ? -6.116 -3.225 1.219 1.00 95.94 70 TYR A C 1
ATOM 538 O O . TYR A 1 70 ? -6.787 -2.193 1.189 1.00 95.94 70 TYR A O 1
ATOM 546 N N . VAL A 1 71 ? -5.007 -3.377 0.507 1.00 96.12 71 VAL A N 1
ATOM 547 C CA . VAL A 1 71 ? -4.509 -2.396 -0.453 1.00 96.12 71 VAL A CA 1
ATOM 548 C C . VAL A 1 71 ? -4.260 -3.096 -1.775 1.00 96.12 71 VAL A C 1
ATOM 550 O O . VAL A 1 71 ? -3.568 -4.108 -1.832 1.00 96.12 71 VAL A O 1
ATOM 553 N N . TYR A 1 72 ? -4.810 -2.521 -2.833 1.00 92.81 72 TYR A N 1
ATOM 554 C CA . TYR A 1 72 ? -4.476 -2.837 -4.207 1.00 92.81 72 TYR A CA 1
ATOM 555 C C . TYR A 1 72 ? -3.647 -1.695 -4.791 1.00 92.81 72 TYR A C 1
ATOM 557 O O . TYR A 1 72 ? -3.995 -0.523 -4.634 1.00 92.81 72 TYR A O 1
ATOM 565 N N . SER A 1 73 ? -2.570 -2.037 -5.482 1.00 91.12 73 SER A N 1
ATOM 566 C CA . SER A 1 73 ? -1.727 -1.107 -6.222 1.00 91.12 73 SER A CA 1
ATOM 567 C C . SER A 1 73 ? -1.491 -1.683 -7.608 1.00 91.12 73 SER A C 1
ATOM 569 O O . SER A 1 73 ? -1.095 -2.837 -7.729 1.00 91.12 73 SER A O 1
ATOM 571 N N . GLY A 1 74 ? -1.763 -0.903 -8.647 1.00 86.44 74 GLY A N 1
ATOM 572 C CA . GLY A 1 74 ? -1.645 -1.353 -10.028 1.00 86.44 74 GLY A CA 1
ATOM 573 C C . GLY A 1 74 ? -1.179 -0.228 -10.938 1.00 86.44 74 GLY A C 1
ATOM 574 O O . GLY A 1 74 ? -1.587 0.924 -10.782 1.00 86.44 74 GLY A O 1
ATOM 575 N N . GLY A 1 75 ? -0.301 -0.563 -11.869 1.00 76.38 75 GLY A N 1
ATOM 576 C CA . GLY A 1 75 ? 0.170 0.301 -12.947 1.00 76.38 75 GLY A CA 1
ATOM 577 C C . GLY A 1 75 ? 1.097 -0.487 -13.861 1.00 76.38 75 GLY A C 1
ATOM 578 O O . GLY A 1 75 ? 1.446 -1.621 -13.539 1.00 76.38 75 GLY A O 1
ATOM 579 N N . ASP A 1 76 ? 1.535 0.123 -14.952 1.00 73.06 76 ASP A N 1
ATOM 580 C CA . ASP A 1 76 ? 2.326 -0.576 -15.964 1.00 73.06 76 ASP A CA 1
ATOM 581 C C . ASP A 1 76 ? 3.814 -0.215 -15.830 1.00 73.06 76 ASP A C 1
ATOM 583 O O . ASP A 1 76 ? 4.181 0.894 -15.425 1.00 73.06 76 ASP A O 1
ATOM 587 N N . VAL A 1 77 ? 4.697 -1.167 -16.126 1.00 65.44 77 VAL A N 1
ATOM 588 C CA . VAL A 1 77 ? 6.145 -0.936 -16.215 1.00 65.44 77 VAL A CA 1
ATOM 589 C C . VAL A 1 77 ? 6.612 -1.348 -17.596 1.00 65.44 77 VAL A C 1
ATOM 591 O O . VAL A 1 77 ? 6.452 -2.502 -18.000 1.00 65.44 77 VAL A O 1
ATOM 594 N N . THR A 1 78 ? 7.219 -0.405 -18.310 1.00 62.94 78 THR A N 1
ATOM 595 C CA . THR A 1 78 ? 7.763 -0.638 -19.644 1.00 62.94 78 THR A CA 1
ATOM 596 C C . THR A 1 78 ? 9.288 -0.707 -19.559 1.00 62.94 78 THR A C 1
ATOM 598 O O . THR A 1 78 ? 9.962 0.242 -19.158 1.00 62.94 78 THR A O 1
ATOM 601 N N . SER A 1 79 ? 9.854 -1.856 -19.941 1.00 58.16 79 SER A N 1
ATOM 602 C CA . SER A 1 79 ? 11.303 -2.057 -20.053 1.00 58.16 79 SER A CA 1
ATOM 603 C C . SER A 1 79 ? 11.646 -2.470 -21.484 1.00 58.16 79 SER A C 1
ATOM 605 O O . SER A 1 79 ? 11.315 -3.570 -21.935 1.00 58.16 79 SER A O 1
ATOM 607 N N . GLY A 1 80 ? 12.269 -1.562 -22.240 1.00 65.56 80 GLY A N 1
ATOM 608 C CA . GLY A 1 80 ? 12.532 -1.762 -23.667 1.00 65.56 80 GLY A CA 1
ATOM 609 C C . GLY A 1 80 ? 11.236 -1.814 -24.486 1.00 65.56 80 GLY A C 1
ATOM 610 O O . GLY A 1 80 ? 10.531 -0.818 -24.578 1.00 65.56 80 GLY A O 1
ATOM 611 N N . SER A 1 81 ? 10.924 -2.964 -25.095 1.00 57.62 81 SER A N 1
ATOM 612 C CA . SER A 1 81 ? 9.703 -3.175 -25.904 1.00 57.62 81 SER A CA 1
ATOM 613 C C . SER A 1 81 ? 8.633 -4.021 -25.202 1.00 57.62 81 SER A C 1
ATOM 615 O O . SER A 1 81 ? 7.672 -4.437 -25.846 1.00 57.62 81 SER A O 1
ATOM 617 N N . ILE A 1 82 ? 8.814 -4.333 -23.914 1.00 58.59 82 ILE A N 1
ATOM 618 C CA . ILE A 1 82 ? 7.912 -5.199 -23.148 1.00 58.59 82 ILE A CA 1
ATOM 619 C C . ILE A 1 82 ? 7.255 -4.374 -22.042 1.00 58.59 82 ILE A C 1
ATOM 621 O O . ILE A 1 82 ? 7.939 -3.864 -21.153 1.00 58.59 82 ILE A O 1
ATOM 625 N N . THR A 1 83 ? 5.928 -4.290 -22.089 1.00 63.09 83 THR A N 1
ATOM 626 C CA . THR A 1 83 ? 5.088 -3.753 -21.014 1.00 63.09 83 THR A CA 1
ATOM 627 C C . THR A 1 83 ? 4.653 -4.902 -20.108 1.00 63.09 83 THR A C 1
ATOM 629 O O . THR A 1 83 ? 4.234 -5.953 -20.599 1.00 63.09 83 THR A O 1
ATOM 632 N N . LYS A 1 84 ? 4.792 -4.730 -18.792 1.00 68.94 84 LYS A N 1
ATOM 633 C CA . LYS A 1 84 ? 4.311 -5.675 -17.779 1.00 68.94 84 LYS A CA 1
ATOM 634 C C . LYS A 1 84 ? 3.424 -4.973 -16.764 1.00 68.94 84 LYS A C 1
ATOM 636 O O . LYS A 1 84 ? 3.759 -3.880 -16.309 1.00 68.94 84 LYS A O 1
ATOM 641 N N . ASP A 1 85 ? 2.371 -5.664 -16.352 1.00 73.12 85 ASP A N 1
ATOM 642 C CA . ASP A 1 85 ? 1.489 -5.212 -15.284 1.00 73.12 85 ASP A CA 1
ATOM 643 C C . ASP A 1 85 ? 2.239 -5.328 -13.946 1.00 73.12 85 ASP A C 1
ATOM 645 O O . ASP A 1 85 ? 2.615 -6.421 -13.517 1.00 73.12 85 ASP A O 1
ATOM 649 N N . ALA A 1 86 ? 2.493 -4.196 -13.290 1.00 74.12 86 ALA A N 1
ATOM 650 C CA . ALA A 1 86 ? 3.067 -4.143 -11.951 1.00 74.12 86 ALA A CA 1
ATOM 651 C C . ALA A 1 86 ? 1.939 -4.035 -10.925 1.00 74.12 86 ALA A C 1
ATOM 653 O O . ALA A 1 86 ? 1.458 -2.942 -10.600 1.00 74.12 86 ALA A O 1
ATOM 654 N N . ILE A 1 87 ? 1.533 -5.192 -10.406 1.00 83.44 87 ILE A N 1
ATOM 655 C CA . ILE A 1 87 ? 0.388 -5.338 -9.509 1.00 83.44 87 ILE A CA 1
ATOM 656 C C . ILE A 1 87 ? 0.867 -5.761 -8.118 1.00 83.44 87 ILE A C 1
ATOM 658 O O . ILE A 1 87 ? 1.755 -6.599 -7.956 1.00 83.44 87 ILE A O 1
ATOM 662 N N . SER A 1 88 ? 0.274 -5.172 -7.085 1.00 88.12 88 SER A N 1
ATOM 663 C CA . SER A 1 88 ? 0.521 -5.515 -5.690 1.00 88.12 88 SER A CA 1
ATOM 664 C C . SER A 1 88 ? -0.779 -5.572 -4.897 1.00 88.12 88 SER A C 1
ATOM 666 O O . SER A 1 88 ? -1.640 -4.694 -4.990 1.00 88.12 88 SER A O 1
ATOM 668 N N . HIS A 1 89 ? -0.887 -6.617 -4.084 1.00 92.62 89 HIS A N 1
ATOM 669 C CA . HIS A 1 89 ? -1.962 -6.851 -3.137 1.00 92.62 89 HIS A CA 1
ATOM 670 C C . HIS A 1 89 ? -1.366 -6.944 -1.73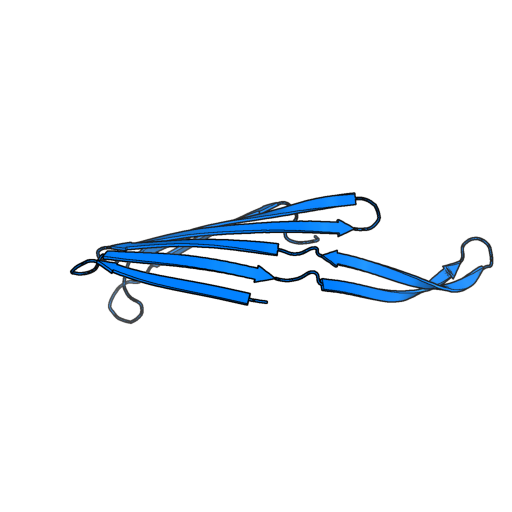8 1.00 92.62 89 HIS A C 1
ATOM 672 O O . HIS A 1 89 ? -0.542 -7.817 -1.471 1.00 92.62 89 HIS A O 1
ATOM 678 N N . ILE A 1 90 ? -1.800 -6.087 -0.823 1.00 94.75 90 ILE A N 1
ATOM 679 C CA . ILE A 1 90 ? -1.365 -6.121 0.574 1.00 94.75 90 ILE A CA 1
ATOM 680 C C . ILE A 1 90 ? -2.585 -6.358 1.450 1.00 94.75 90 ILE A C 1
ATOM 682 O O . ILE A 1 90 ? -3.560 -5.617 1.376 1.00 94.75 90 ILE A O 1
ATOM 686 N N . ILE A 1 91 ? -2.517 -7.377 2.298 1.00 95.12 91 ILE A N 1
ATOM 687 C CA . ILE A 1 91 ? -3.515 -7.680 3.323 1.00 95.12 91 ILE A CA 1
ATOM 688 C C . ILE A 1 91 ? -2.865 -7.443 4.682 1.00 95.12 91 ILE A C 1
ATOM 690 O O . ILE A 1 91 ? -1.729 -7.855 4.918 1.00 95.12 91 ILE A O 1
ATOM 694 N N . ALA A 1 92 ? -3.582 -6.786 5.585 1.00 95.75 92 ALA A N 1
ATOM 695 C CA . ALA A 1 92 ? -3.128 -6.527 6.942 1.00 95.75 92 ALA A CA 1
ATOM 696 C C . ALA A 1 92 ? -4.226 -6.870 7.946 1.00 95.75 92 ALA A C 1
ATOM 698 O O . ALA A 1 92 ? -5.386 -6.522 7.739 1.00 95.75 92 ALA A O 1
ATOM 699 N N . ALA A 1 93 ? -3.850 -7.501 9.051 1.00 95.94 93 ALA A N 1
ATOM 700 C CA . ALA A 1 93 ? -4.720 -7.712 10.198 1.00 95.94 93 ALA A CA 1
ATOM 701 C C . ALA A 1 93 ? -3.995 -7.270 11.470 1.00 95.94 93 ALA A C 1
ATOM 703 O O . ALA A 1 93 ? -2.784 -7.451 11.599 1.00 95.94 93 ALA A O 1
ATOM 704 N N . ASN A 1 94 ? -4.719 -6.670 12.406 1.00 94.00 94 ASN A N 1
ATOM 705 C CA . ASN A 1 94 ? -4.179 -6.265 13.697 1.00 94.00 94 ASN A CA 1
ATOM 706 C C . ASN A 1 94 ? -5.201 -6.449 14.819 1.00 94.00 94 ASN A C 1
ATOM 708 O O . ASN A 1 94 ? -6.404 -6.531 14.573 1.00 94.00 94 ASN A O 1
ATOM 712 N N . TYR A 1 95 ? -4.690 -6.543 16.041 1.00 92.12 95 TYR A N 1
ATOM 713 C CA . TYR A 1 95 ? -5.465 -6.591 17.267 1.00 92.12 95 TYR A CA 1
ATOM 714 C C . TYR A 1 95 ? -4.795 -5.750 18.356 1.00 92.12 95 TYR A C 1
ATOM 716 O O . TYR A 1 95 ? -3.590 -5.879 18.585 1.00 92.12 95 TYR A O 1
ATOM 724 N N . GLY A 1 96 ? -5.599 -4.946 19.047 1.00 85.75 96 GLY A N 1
ATOM 725 C CA . GLY A 1 96 ? -5.194 -4.077 20.147 1.00 85.75 96 GLY A CA 1
ATOM 726 C C . GLY A 1 96 ? -4.909 -2.641 19.712 1.00 85.75 96 GLY A C 1
ATOM 727 O O . GLY A 1 96 ? -4.834 -2.324 18.524 1.00 85.75 96 GLY A O 1
ATOM 728 N N . GLU A 1 97 ? -4.715 -1.765 20.694 1.00 78.25 97 GLU A N 1
ATOM 729 C CA . GLU A 1 97 ? -4.351 -0.366 20.470 1.00 78.25 97 GLU A CA 1
ATOM 730 C C . GLU A 1 97 ? -2.880 -0.133 20.804 1.00 78.25 97 GLU A C 1
ATOM 732 O O . GLU A 1 97 ? -2.351 -0.601 21.816 1.00 78.25 97 GLU A O 1
ATOM 737 N N . ASN A 1 98 ? -2.198 0.620 19.944 1.00 69.25 98 ASN A N 1
ATOM 738 C CA . ASN A 1 98 ? -0.808 0.973 20.175 1.00 69.25 98 ASN A CA 1
ATOM 739 C C . ASN A 1 98 ? -0.713 1.927 21.382 1.00 69.25 98 ASN A C 1
ATOM 741 O O . ASN A 1 98 ? -1.180 3.061 21.310 1.00 69.25 98 ASN A O 1
ATOM 745 N N . GLY A 1 99 ? -0.127 1.454 22.486 1.00 71.19 99 GLY A N 1
ATOM 746 C CA . GLY A 1 99 ? 0.024 2.216 23.732 1.00 71.19 99 GLY A CA 1
ATOM 747 C C . GLY A 1 99 ? -0.881 1.778 24.889 1.00 71.19 99 GLY A C 1
ATOM 748 O O . GLY A 1 99 ? -0.729 2.309 25.987 1.00 71.19 99 GLY A O 1
ATOM 749 N N . SER A 1 100 ? -1.768 0.794 24.693 1.00 72.62 100 SER A N 1
ATOM 750 C CA . SER A 1 100 ? -2.603 0.235 25.765 1.00 72.62 100 SER A CA 1
ATOM 751 C C . SER A 1 100 ? -2.769 -1.280 25.610 1.00 72.62 100 SER A C 1
ATOM 753 O O . SER A 1 100 ? -3.550 -1.765 24.795 1.00 72.62 100 SER A O 1
ATOM 755 N N . GLY A 1 101 ? -2.028 -2.049 26.412 1.00 80.81 101 GLY A N 1
ATOM 756 C CA . GLY A 1 101 ? -2.127 -3.510 26.439 1.00 80.81 101 GLY A CA 1
ATOM 757 C C . GLY A 1 101 ? -1.349 -4.221 25.327 1.00 80.81 101 GLY A C 1
ATOM 758 O O . GLY A 1 101 ? -0.309 -3.750 24.869 1.00 80.81 101 GLY A O 1
ATOM 759 N N . ILE A 1 102 ? -1.811 -5.418 24.957 1.00 84.31 102 ILE A N 1
ATOM 760 C CA . ILE A 1 102 ? -1.166 -6.249 23.935 1.00 84.31 102 ILE A CA 1
ATOM 761 C C . ILE A 1 102 ? -1.583 -5.746 22.555 1.00 84.31 102 ILE A C 1
ATOM 763 O O . ILE A 1 102 ? -2.771 -5.692 22.250 1.00 84.31 102 ILE A O 1
ATOM 767 N N . TYR A 1 103 ? -0.590 -5.454 21.719 1.00 91.75 103 TYR A N 1
ATOM 768 C CA . TYR A 1 103 ? -0.767 -5.131 20.311 1.00 91.75 103 TYR A CA 1
ATOM 769 C C . TYR A 1 103 ? -0.091 -6.194 19.444 1.00 91.75 103 TYR A C 1
ATOM 771 O O . TYR A 1 103 ? 1.079 -6.520 19.656 1.00 91.75 103 TYR A O 1
ATOM 779 N N . ALA A 1 104 ? -0.810 -6.721 18.456 1.00 92.31 104 ALA A N 1
ATOM 780 C CA . ALA A 1 104 ? -0.276 -7.648 17.466 1.00 92.31 104 ALA A CA 1
ATOM 781 C C . ALA A 1 104 ? -0.736 -7.243 16.065 1.00 92.31 104 ALA A C 1
ATOM 783 O O . ALA A 1 104 ? -1.890 -6.870 15.864 1.00 92.31 104 ALA A O 1
ATOM 784 N N . ALA A 1 105 ? 0.157 -7.349 15.085 1.00 94.19 105 ALA A N 1
ATOM 785 C CA . ALA A 1 105 ? -0.150 -7.059 13.693 1.00 94.19 105 ALA A CA 1
ATOM 786 C C . ALA A 1 105 ? 0.569 -8.038 12.767 1.00 94.19 105 ALA A C 1
ATOM 788 O O . ALA A 1 105 ? 1.709 -8.430 13.017 1.00 94.19 105 ALA A O 1
ATOM 789 N N . ILE A 1 106 ? -0.101 -8.401 11.680 1.00 94.75 106 ILE A N 1
ATOM 790 C CA . ILE A 1 106 ? 0.451 -9.192 10.589 1.00 94.75 106 ILE A CA 1
ATOM 791 C C . ILE A 1 106 ? 0.122 -8.506 9.267 1.00 94.75 106 ILE A C 1
ATOM 793 O O . ILE A 1 106 ? -0.981 -7.996 9.066 1.00 94.75 106 ILE A O 1
ATOM 797 N N . VAL A 1 107 ? 1.099 -8.487 8.366 1.00 95.00 107 VAL A N 1
ATOM 798 C CA . VAL A 1 107 ? 0.965 -7.925 7.024 1.00 95.00 107 VAL A CA 1
ATOM 799 C C . VAL A 1 107 ? 1.518 -8.936 6.035 1.00 95.00 107 VAL A C 1
ATOM 801 O O . VAL A 1 107 ? 2.592 -9.495 6.251 1.00 95.00 107 VAL A O 1
ATOM 804 N N . TYR A 1 108 ? 0.784 -9.169 4.955 1.00 93.62 108 TYR A N 1
ATOM 805 C CA . TYR A 1 108 ? 1.176 -10.060 3.876 1.00 93.62 108 TYR A CA 1
ATOM 806 C C . TYR A 1 108 ? 1.016 -9.348 2.534 1.00 93.62 108 TYR A C 1
ATOM 808 O O . TYR A 1 108 ? -0.031 -8.761 2.264 1.00 93.62 108 TYR A O 1
ATOM 816 N N . GLY A 1 109 ? 2.062 -9.382 1.710 1.00 91.44 109 GLY A N 1
ATOM 817 C CA . GLY A 1 109 ? 2.105 -8.726 0.407 1.00 91.44 109 GLY A CA 1
ATOM 818 C C . GLY A 1 109 ? 2.350 -9.730 -0.712 1.00 91.44 109 GLY A C 1
ATOM 819 O O . GLY A 1 109 ? 3.305 -10.501 -0.652 1.00 91.44 109 GLY A O 1
ATOM 820 N N . MET A 1 110 ? 1.508 -9.690 -1.739 1.00 90.50 110 MET A N 1
ATOM 821 C CA . MET A 1 110 ? 1.651 -10.443 -2.982 1.00 90.50 110 MET A CA 1
ATOM 822 C C . MET A 1 110 ? 1.985 -9.445 -4.083 1.00 90.50 110 MET A C 1
ATOM 824 O O . MET A 1 110 ? 1.207 -8.530 -4.342 1.00 90.50 110 MET A O 1
ATOM 828 N N . ASN A 1 111 ? 3.157 -9.593 -4.690 1.00 84.38 111 ASN A N 1
ATOM 829 C CA . ASN A 1 111 ? 3.680 -8.643 -5.661 1.00 84.38 111 ASN A CA 1
ATOM 830 C C . ASN A 1 111 ? 3.998 -9.377 -6.958 1.00 84.38 111 ASN A C 1
ATOM 832 O O . ASN A 1 111 ? 4.789 -10.319 -6.950 1.00 84.38 111 ASN A O 1
ATOM 836 N N . GLU A 1 112 ? 3.427 -8.911 -8.059 1.00 76.69 112 GLU A N 1
ATOM 837 C CA . GLU A 1 112 ? 3.707 -9.407 -9.399 1.00 76.69 112 GLU A CA 1
ATOM 838 C C . GLU A 1 112 ? 4.375 -8.282 -10.193 1.00 76.69 112 GLU A C 1
ATOM 840 O O . GLU A 1 112 ? 3.804 -7.211 -10.375 1.00 76.69 112 GLU A O 1
ATOM 845 N N . TYR A 1 113 ? 5.649 -8.479 -10.549 1.00 64.69 113 TYR A N 1
ATOM 846 C CA . TYR A 1 113 ? 6.496 -7.498 -11.254 1.00 64.69 113 TYR A CA 1
ATOM 847 C C . TYR A 1 113 ? 6.587 -6.095 -10.615 1.00 64.69 113 TYR A C 1
ATOM 849 O O . TYR A 1 113 ? 7.056 -5.148 -11.241 1.00 64.69 113 TYR A O 1
ATOM 857 N N . PHE A 1 114 ? 6.200 -5.958 -9.343 1.00 59.69 114 PHE A N 1
ATOM 858 C CA . PHE A 1 114 ? 6.230 -4.687 -8.612 1.00 59.69 114 PHE A CA 1
ATOM 859 C C . PHE A 1 114 ? 7.652 -4.218 -8.253 1.00 59.69 114 PHE A C 1
ATOM 861 O O . PHE A 1 114 ? 7.872 -3.027 -8.031 1.00 59.69 114 PHE A O 1
ATOM 868 N N . TYR A 1 115 ? 8.611 -5.149 -8.222 1.00 55.62 115 TYR A N 1
ATOM 869 C CA . TYR A 1 115 ? 10.036 -4.90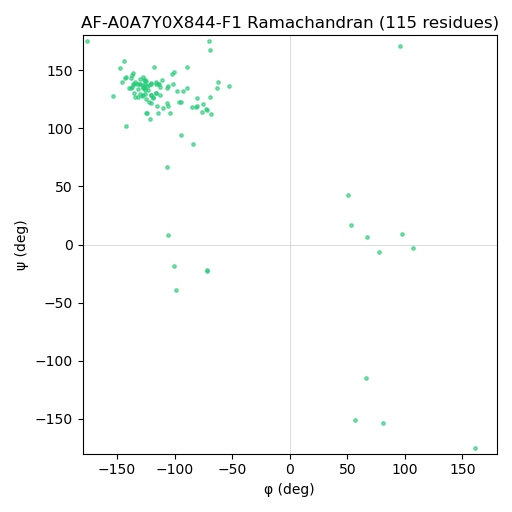2 -8.013 1.00 55.62 115 TYR A CA 1
ATOM 870 C C . TYR A 1 115 ? 10.825 -5.531 -9.169 1.00 55.62 115 TYR A C 1
ATOM 872 O O . TYR A 1 115 ? 10.572 -6.683 -9.529 1.00 55.62 115 TYR A O 1
ATOM 880 N N . VAL A 1 116 ? 11.773 -4.789 -9.747 1.00 50.25 116 VAL A N 1
ATOM 881 C CA . VAL A 1 116 ? 12.799 -5.366 -10.628 1.00 50.25 116 VAL A CA 1
ATOM 882 C C . VAL A 1 116 ? 13.767 -6.131 -9.724 1.00 50.25 116 VAL A C 1
ATOM 884 O O . VAL A 1 116 ? 14.347 -5.534 -8.818 1.00 50.25 116 VAL A O 1
ATOM 887 N N . GLY A 1 117 ? 13.849 -7.449 -9.909 1.00 41.81 117 GLY A N 1
ATOM 888 C CA . GLY A 1 117 ? 14.843 -8.303 -9.250 1.00 41.81 117 GLY A CA 1
ATOM 889 C C . GLY A 1 117 ? 16.212 -8.179 -9.896 1.00 41.81 117 GLY A C 1
ATOM 890 O O . GLY A 1 117 ? 16.248 -8.016 -11.138 1.00 41.81 117 GLY A O 1
#

Sequence (117 aa):
MLSYRKSFEFGEGFVFNLGLGWQGKNDDISEVLEKDKDSGLPVYVKKGAEYDARGQVALSAQFAGFGLGYVYSGGDVTSGSITKDAISHIIAANYGENGSGIYAAIVYGMNEYFYVG

Radius of gyration: 21.31 Å; Cα contacts (8 Å, |Δi|>4): 269; chains: 1; bounding box: 55×23×62 Å

Solvent-accessible surface area (backbone atoms only — not comparable to full-atom values): 6404 Å² total; per-residue (Å²): 116,51,74,50,74,48,77,46,78,49,83,93,56,35,35,42,35,47,33,42,36,40,34,68,62,49,73,56,69,43,80,42,81,39,66,39,93,87,80,69,46,80,38,81,41,84,48,60,42,42,34,45,49,31,44,33,46,35,43,34,42,31,44,86,49,36,34,44,36,42,34,44,36,42,28,43,36,38,49,89,94,46,76,43,71,23,33,36,42,36,44,37,43,36,37,46,44,92,92,56,82,70,63,50,76,50,76,50,74,51,69,42,71,65,63,92,128

pLDDT: mean 83.95, std 11.74, range [41.81, 96.94]

Mean predicted aligned error: 9.18 Å

Secondary structure (DSSP, 8-state):
-EEEEEEEEETTTEEEEEEEEEE--EEEEEEEEEE-TTT-SEEEEEEEEEEEEEEEEEEEEEETTEEEEEEEEEEEEEETTEEEEEEEEEEEEEEEETTEEEEEEEEEEEEESSS--